Protein AF-A0A485LA84-F1 (afdb_monomer)

pLDDT: mean 78.92, std 16.17, range [38.84, 95.25]

Radius of gyration: 22.92 Å; Cα contacts (8 Å, |Δi|>4): 274; chains: 1; bounding box: 46×42×81 Å

Solvent-accessible surface area (backbone atoms only — not comparable to full-atom values): 9851 Å² total; per-residue (Å²): 136,83,79,80,74,73,71,80,75,78,63,54,69,48,77,47,60,65,32,64,26,85,73,43,89,70,47,39,25,36,39,36,42,34,24,73,38,94,71,47,53,36,27,38,40,37,41,30,36,68,82,80,65,51,36,28,34,35,76,45,74,55,55,69,85,26,40,78,77,76,82,76,71,71,58,55,58,58,52,52,51,45,50,52,49,22,50,52,21,47,54,72,73,46,90,53,79,32,49,64,41,43,38,82,47,80,90,82,22,39,30,42,36,38,39,40,60,44,94,93,75,51,72,46,51,34,50,47,68,23,42,63,50,71,74,61,99,76,65,73,56,75,65,56,62,52,49,52,52,50,50,55,49,52,54,51,51,53,53,51,53,56,52,50,53,54,52,53,57,63,71,76,106

Foldseek 3Di:
DDDPPPDQPAKDKDKFWQFAFPQPPSFGKIWIWIQRDSLSPQIKIKIAGPPPRWIWIFGPHDQCVFWDPNPDDDHPSVQVVLVVVQRVCRSVVHDDQKHWHKHDDPDRKIKIWIWHDDPNPDIIIGITIIDTDPPPPDPPPPVVVVVVVVVVVVVVVVVVVVVVVVVVVVVVD

Secondary structure (DSSP, 8-state):
-----PPP-TT-EEEEEEEEPTTTTT-EEEEEEEE-STTS-SEEEEEEETTT--EEEEEES-GGGGBSSSS----HHHHHHHHHHHHHHHHHT---SEEEEEEE-TTS-EEEEEEEEETTTEEEEEEEEEEE-PPPTT---HHHHHHHHHHHHHHHHHHHHHHHHHHHHHH--

Structure (mmCIF, N/CA/C/O backbone):
data_AF-A0A485LA84-F1
#
_entry.id   AF-A0A485LA84-F1
#
loop_
_atom_site.group_PDB
_atom_site.id
_atom_site.type_symbol
_atom_site.label_atom_id
_atom_site.label_alt_id
_atom_site.label_comp_id
_atom_site.label_asym_id
_atom_site.label_entity_id
_atom_site.label_seq_id
_atom_site.pdbx_PDB_ins_code
_atom_site.Cartn_x
_atom_site.Cartn_y
_atom_site.Cartn_z
_atom_site.occupancy
_atom_site.B_iso_or_equiv
_atom_site.auth_seq_id
_atom_site.auth_comp_id
_atom_site.auth_asym_id
_atom_site.auth_atom_id
_atom_site.pdbx_PDB_model_num
ATOM 1 N N . MET A 1 1 ? 24.630 -27.696 23.769 1.00 39.66 1 MET A N 1
ATOM 2 C CA . MET A 1 1 ? 24.660 -26.436 22.996 1.00 39.66 1 MET A CA 1
ATOM 3 C C . MET A 1 1 ? 23.413 -26.437 22.141 1.00 39.66 1 MET A C 1
ATOM 5 O O . MET A 1 1 ? 23.425 -26.962 21.034 1.00 39.66 1 MET A O 1
ATOM 9 N N . ASP A 1 2 ? 22.322 -25.955 22.724 1.00 38.84 2 ASP A N 1
ATOM 10 C CA . ASP A 1 2 ? 21.012 -25.930 22.088 1.00 38.84 2 ASP A CA 1
ATOM 11 C C . ASP A 1 2 ? 20.946 -24.714 21.166 1.00 38.84 2 ASP A C 1
ATOM 13 O O . ASP A 1 2 ? 20.956 -23.565 21.607 1.00 38.84 2 ASP A O 1
ATOM 17 N N . TRP A 1 3 ? 20.956 -24.968 19.861 1.00 44.31 3 TRP A N 1
ATOM 18 C CA . TRP A 1 3 ? 20.634 -23.966 18.859 1.00 44.31 3 TRP A CA 1
ATOM 19 C C . TRP A 1 3 ? 19.130 -23.726 18.971 1.00 44.31 3 TRP A C 1
ATOM 21 O O . TRP A 1 3 ? 18.314 -24.557 18.584 1.00 44.31 3 TRP A O 1
ATOM 31 N N . ILE A 1 4 ? 18.756 -22.601 19.575 1.00 46.88 4 ILE A N 1
ATOM 32 C CA . ILE A 1 4 ? 17.372 -22.142 19.594 1.00 46.88 4 ILE A CA 1
ATOM 33 C C . ILE A 1 4 ? 17.013 -21.792 18.149 1.00 46.88 4 ILE A C 1
ATOM 35 O O . ILE A 1 4 ? 17.282 -20.691 17.671 1.00 46.88 4 ILE A O 1
ATOM 39 N N . THR A 1 5 ? 16.415 -22.739 17.433 1.00 45.00 5 THR A N 1
ATOM 40 C CA . THR A 1 5 ? 15.645 -22.467 16.222 1.00 45.00 5 THR A CA 1
ATOM 41 C C . THR A 1 5 ? 14.481 -21.606 16.659 1.00 45.00 5 THR A C 1
ATOM 43 O O . THR A 1 5 ? 13.473 -22.099 17.162 1.00 45.00 5 THR A O 1
ATOM 46 N N . THR A 1 6 ? 14.615 -20.292 16.519 1.00 39.94 6 THR A N 1
ATOM 47 C CA . THR A 1 6 ? 13.432 -19.443 16.511 1.00 39.94 6 THR A CA 1
ATOM 48 C C . THR A 1 6 ? 12.574 -19.954 15.350 1.00 39.94 6 THR A C 1
ATOM 50 O O . THR A 1 6 ? 13.066 -19.959 14.217 1.00 39.94 6 THR A O 1
ATOM 53 N N . PRO A 1 7 ? 11.354 -20.470 15.586 1.00 44.53 7 PRO A N 1
ATOM 54 C CA . PRO A 1 7 ? 10.501 -20.881 14.483 1.00 44.53 7 PRO A CA 1
ATOM 55 C C . PRO A 1 7 ? 10.297 -19.666 13.566 1.00 44.53 7 PRO A C 1
ATOM 57 O O . PRO A 1 7 ? 10.214 -18.539 14.070 1.00 44.53 7 PRO A O 1
ATOM 60 N N . PRO A 1 8 ? 10.259 -19.851 12.235 1.00 43.12 8 PRO A N 1
ATOM 61 C CA . PRO A 1 8 ? 10.022 -18.743 11.322 1.00 43.12 8 PRO A CA 1
ATOM 62 C C . PRO A 1 8 ? 8.737 -18.037 11.752 1.00 43.12 8 PRO A C 1
ATOM 64 O O . PRO A 1 8 ? 7.726 -18.697 11.983 1.00 43.12 8 PRO A O 1
ATOM 67 N N . GLN A 1 9 ? 8.790 -16.715 11.932 1.00 43.75 9 GLN A N 1
ATOM 68 C CA . GLN A 1 9 ? 7.633 -15.950 12.388 1.00 43.75 9 GLN A CA 1
ATOM 69 C C . GLN A 1 9 ? 6.528 -16.018 11.330 1.00 43.75 9 GLN A C 1
ATOM 71 O O . GLN A 1 9 ? 6.497 -15.250 10.369 1.00 43.75 9 GLN A O 1
ATOM 76 N N . PHE A 1 10 ? 5.628 -16.982 11.494 1.00 48.84 10 PHE A N 1
ATOM 77 C CA . PHE A 1 10 ? 4.387 -17.068 10.750 1.00 48.84 10 PHE A CA 1
ATOM 78 C C . PHE A 1 10 ? 3.542 -15.835 11.105 1.00 48.84 10 PHE A C 1
ATOM 80 O O . PHE A 1 10 ? 3.331 -15.557 12.283 1.00 48.84 10 PHE A O 1
ATOM 87 N N . ASN A 1 11 ? 3.045 -15.115 10.091 1.00 60.19 11 ASN A N 1
ATOM 88 C CA . ASN A 1 11 ? 2.212 -13.906 10.210 1.00 60.19 11 ASN A CA 1
ATOM 89 C C . ASN A 1 11 ? 2.929 -12.612 10.644 1.00 60.19 11 ASN A C 1
ATOM 91 O O . ASN A 1 11 ? 2.481 -11.942 11.575 1.00 60.19 11 ASN A O 1
ATOM 95 N N . LYS A 1 12 ? 3.978 -12.180 9.929 1.00 78.38 12 LYS A N 1
ATOM 96 C CA . LYS A 1 12 ? 4.434 -10.783 10.044 1.00 78.38 12 LYS A CA 1
ATOM 97 C C . LYS A 1 12 ? 3.306 -9.853 9.566 1.00 78.38 12 LYS A C 1
ATOM 99 O O . LYS A 1 12 ? 3.000 -9.811 8.373 1.00 78.38 12 LYS A O 1
ATOM 104 N N . LEU A 1 13 ? 2.682 -9.150 10.508 1.00 86.75 13 LEU A N 1
ATOM 105 C CA . LEU A 1 13 ? 1.733 -8.068 10.264 1.00 86.75 13 LEU A CA 1
ATOM 106 C C . LEU A 1 13 ? 2.435 -6.747 10.570 1.00 86.75 13 LEU A C 1
ATOM 108 O O . LEU A 1 13 ? 2.923 -6.550 11.681 1.00 86.75 13 LEU A O 1
ATOM 112 N N . VAL A 1 14 ? 2.476 -5.857 9.586 1.00 91.00 14 VAL A N 1
ATOM 113 C CA . VAL A 1 14 ? 2.976 -4.490 9.743 1.00 91.00 14 VAL A CA 1
ATOM 114 C C . VAL A 1 14 ? 1.837 -3.542 9.421 1.00 91.00 14 VAL A C 1
ATOM 116 O O . VAL A 1 14 ? 1.204 -3.671 8.373 1.00 91.00 14 VAL A O 1
ATOM 119 N N . THR A 1 15 ? 1.567 -2.606 10.320 1.00 93.31 15 THR A N 1
ATOM 120 C CA . THR A 1 15 ? 0.530 -1.590 10.157 1.00 93.31 15 THR A CA 1
ATOM 121 C C . THR A 1 15 ? 1.157 -0.210 10.194 1.00 93.31 15 THR A C 1
ATOM 123 O O . THR A 1 15 ? 2.037 0.046 11.012 1.00 93.31 15 THR A O 1
ATOM 126 N N . PHE A 1 16 ? 0.687 0.661 9.312 1.00 94.75 16 PHE A N 1
ATOM 127 C CA . PHE A 1 16 ? 1.082 2.055 9.216 1.00 94.75 16 PHE A CA 1
ATOM 128 C C . PHE A 1 16 ? -0.158 2.925 9.350 1.00 94.75 16 PHE A C 1
ATOM 130 O O . PHE A 1 16 ? -1.191 2.619 8.744 1.00 94.75 16 PHE A O 1
ATOM 137 N N . HIS A 1 17 ? -0.048 4.005 10.111 1.00 94.94 17 HIS A N 1
ATOM 138 C CA . HIS A 1 17 ? -1.184 4.831 10.493 1.00 94.94 17 HIS A CA 1
ATOM 139 C C . HIS A 1 17 ? -1.079 6.255 9.965 1.00 94.94 17 HIS A C 1
ATOM 141 O O . HIS A 1 17 ? -0.001 6.844 9.893 1.00 94.94 17 HIS A O 1
ATOM 147 N N . GLY A 1 18 ? -2.231 6.831 9.613 1.00 92.44 18 GLY A N 1
ATOM 148 C CA . GLY A 1 18 ? -2.308 8.231 9.193 1.00 92.44 18 GLY A CA 1
ATOM 149 C C . GLY A 1 18 ? -1.482 8.550 7.942 1.00 92.44 18 GLY A C 1
ATOM 150 O O . GLY A 1 18 ? -0.988 9.670 7.792 1.00 92.44 18 GLY A O 1
ATOM 151 N N . ILE A 1 19 ? -1.321 7.576 7.043 1.00 94.62 19 ILE A N 1
ATOM 152 C CA . ILE A 1 19 ? -0.582 7.735 5.794 1.00 94.62 19 ILE A CA 1
ATOM 153 C C . ILE A 1 19 ? -1.310 8.725 4.889 1.00 94.62 19 ILE A C 1
ATOM 155 O O . ILE A 1 19 ? -2.498 8.577 4.607 1.00 94.62 19 ILE A O 1
ATOM 159 N N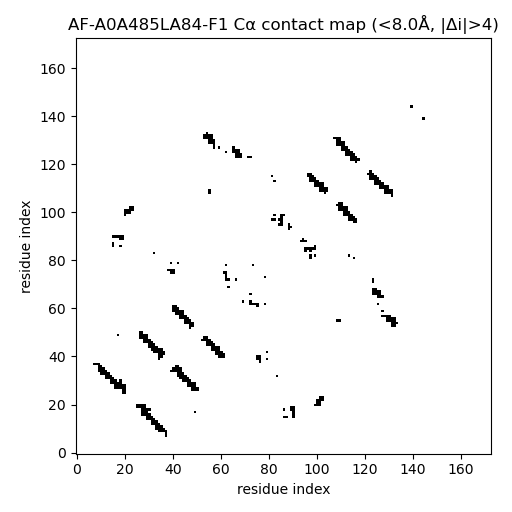 . LEU A 1 20 ? -0.567 9.717 4.395 1.00 93.88 20 LEU A N 1
ATOM 160 C CA . LEU A 1 20 ? -1.055 10.675 3.410 1.00 93.88 20 LEU A CA 1
ATOM 161 C C . LEU A 1 20 ? -0.537 10.316 2.015 1.00 93.88 20 LEU A C 1
ATOM 163 O O . LEU A 1 20 ? 0.673 10.271 1.741 1.00 93.88 20 LEU A O 1
ATOM 167 N N . PHE A 1 21 ? -1.485 10.096 1.115 1.00 92.69 21 PHE A N 1
ATOM 168 C CA . PHE A 1 21 ? -1.235 9.884 -0.303 1.00 92.69 21 PHE A CA 1
ATOM 169 C C . PHE A 1 21 ? -1.458 11.205 -1.055 1.00 92.69 21 PHE A C 1
ATOM 171 O O . PHE A 1 21 ? -2.551 11.769 -0.954 1.00 92.69 21 PHE A O 1
ATOM 178 N N . PRO A 1 22 ? -0.441 11.747 -1.758 1.00 90.00 22 PRO A N 1
ATOM 179 C CA . PRO A 1 22 ? -0.555 13.004 -2.498 1.00 90.00 22 PRO A CA 1
ATOM 180 C C . PRO A 1 22 ? -1.756 13.063 -3.441 1.00 90.00 22 PRO A C 1
ATOM 182 O O . PRO A 1 22 ? -2.381 14.11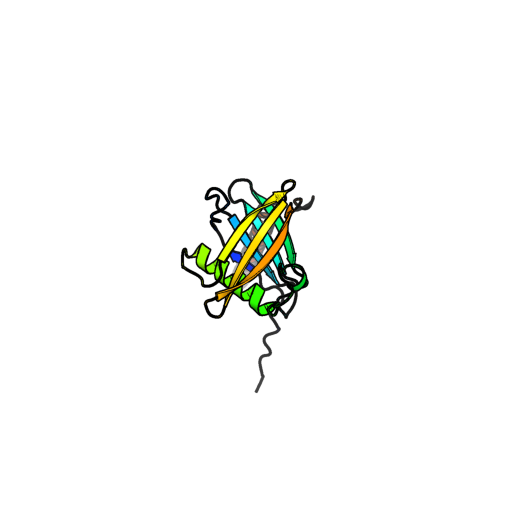3 -3.548 1.00 90.00 22 PRO A O 1
ATOM 185 N N . ALA A 1 23 ? -2.109 11.941 -4.069 1.00 90.25 23 ALA A N 1
ATOM 186 C CA . ALA A 1 23 ? -3.242 11.859 -4.981 1.00 90.25 23 ALA A CA 1
ATOM 187 C C . ALA A 1 23 ? -4.627 11.746 -4.299 1.00 90.25 23 ALA A C 1
ATOM 189 O O . ALA A 1 23 ? -5.617 11.613 -5.012 1.00 90.25 23 ALA A O 1
ATOM 190 N N . GLN A 1 24 ? -4.726 11.774 -2.960 1.00 87.62 24 GLN A N 1
ATOM 191 C CA . GLN A 1 24 ? -5.969 11.523 -2.200 1.00 87.62 24 GLN A CA 1
ATOM 192 C C . GLN A 1 24 ? -6.383 12.678 -1.273 1.00 87.62 24 GLN A C 1
ATOM 194 O O . GLN A 1 24 ? -6.682 12.451 -0.098 1.00 87.62 24 GLN A O 1
ATOM 199 N N . ASP A 1 25 ? -6.359 13.921 -1.766 1.00 82.75 25 ASP A N 1
ATOM 200 C CA . ASP A 1 25 ? -6.856 15.133 -1.079 1.00 82.75 25 ASP A CA 1
ATOM 201 C C . ASP A 1 25 ? -6.453 15.258 0.405 1.00 82.75 25 ASP A C 1
ATOM 203 O O . ASP A 1 25 ? -7.185 15.793 1.234 1.00 82.75 25 ASP A O 1
ATOM 207 N N . ARG A 1 26 ? -5.260 14.757 0.761 1.00 81.81 26 ARG A N 1
ATOM 208 C CA . ARG A 1 26 ? -4.727 14.727 2.139 1.00 81.81 26 ARG A CA 1
ATOM 209 C C . ARG A 1 26 ? -5.615 13.991 3.156 1.00 81.81 26 ARG A C 1
ATOM 211 O O . ARG A 1 26 ? -5.520 14.255 4.354 1.00 81.81 26 ARG A O 1
ATOM 218 N N . THR A 1 27 ? -6.434 13.046 2.708 1.00 89.31 27 THR A N 1
ATOM 219 C CA . THR A 1 27 ? -7.169 12.148 3.606 1.00 89.31 27 THR A CA 1
ATOM 220 C C . THR A 1 27 ? -6.191 11.157 4.254 1.00 89.31 27 THR A C 1
ATOM 222 O O . THR A 1 27 ? -5.342 10.616 3.540 1.00 89.31 27 THR A O 1
ATOM 225 N N . PRO A 1 28 ? -6.259 10.918 5.579 1.00 93.25 28 PRO A N 1
ATOM 226 C CA . PRO A 1 28 ? -5.432 9.914 6.241 1.00 93.25 28 PRO A CA 1
ATOM 227 C C . PRO A 1 28 ? -5.922 8.496 5.940 1.00 93.25 28 PRO A C 1
ATOM 229 O O . PRO A 1 28 ? -7.124 8.232 5.927 1.00 93.25 28 PRO A O 1
ATOM 232 N N . TYR A 1 29 ? -4.977 7.580 5.747 1.00 94.38 29 TYR A N 1
ATOM 233 C CA . TYR A 1 29 ? -5.240 6.162 5.523 1.00 94.38 29 TYR A CA 1
ATOM 234 C C . TYR A 1 29 ? -4.444 5.290 6.490 1.00 94.38 29 TYR A C 1
ATOM 236 O O . TYR A 1 29 ? -3.284 5.578 6.788 1.00 94.38 29 TYR A O 1
ATOM 244 N N . ASP A 1 30 ? -5.053 4.192 6.919 1.00 95.00 30 ASP A N 1
ATOM 245 C CA . ASP A 1 30 ? -4.361 3.106 7.603 1.00 95.00 30 ASP A CA 1
ATOM 246 C C . ASP A 1 30 ? -4.006 2.024 6.578 1.00 95.00 30 ASP A C 1
ATOM 248 O O . ASP A 1 30 ? -4.838 1.628 5.757 1.00 95.00 30 ASP A O 1
ATOM 252 N N . VAL A 1 31 ? -2.762 1.549 6.602 1.00 95.25 31 VAL A N 1
ATOM 253 C CA . VAL A 1 31 ? -2.259 0.538 5.664 1.00 95.25 31 VAL A CA 1
ATOM 254 C C . VAL A 1 31 ? -1.721 -0.650 6.442 1.00 95.25 31 VAL A C 1
ATOM 256 O O . VAL A 1 31 ? -0.857 -0.490 7.297 1.00 95.25 31 VAL A O 1
ATOM 259 N N . ALA A 1 32 ? -2.190 -1.852 6.124 1.00 93.94 32 ALA A N 1
ATOM 260 C CA . ALA A 1 32 ? -1.700 -3.090 6.712 1.00 93.94 32 ALA A CA 1
ATOM 261 C C . ALA A 1 32 ? -1.091 -3.999 5.642 1.00 93.94 32 ALA A C 1
ATOM 263 O O . ALA A 1 32 ? -1.705 -4.264 4.606 1.00 93.94 32 ALA A O 1
ATOM 264 N N . LEU A 1 33 ? 0.108 -4.504 5.922 1.00 91.94 33 LEU A N 1
ATOM 265 C CA . LEU A 1 33 ? 0.799 -5.520 5.141 1.00 91.94 33 LEU A CA 1
ATOM 266 C C . LEU A 1 33 ? 0.891 -6.794 5.976 1.00 91.94 33 LEU A C 1
ATOM 268 O O . LEU A 1 33 ? 1.505 -6.807 7.044 1.00 91.94 33 LEU A O 1
ATOM 272 N N . ARG A 1 34 ? 0.279 -7.874 5.492 1.00 89.69 34 ARG A N 1
ATOM 273 C CA . ARG A 1 34 ? 0.291 -9.178 6.156 1.00 89.69 34 ARG A CA 1
ATOM 274 C C . ARG A 1 34 ? 0.970 -10.208 5.267 1.00 89.69 34 ARG A C 1
ATOM 276 O O . ARG A 1 34 ? 0.436 -10.572 4.219 1.00 89.69 34 ARG A O 1
ATOM 283 N N . ALA A 1 35 ? 2.115 -10.714 5.708 1.00 83.56 35 ALA A N 1
ATOM 284 C CA . ALA A 1 35 ? 2.738 -11.875 5.087 1.00 83.56 35 ALA A CA 1
ATOM 285 C C . ALA A 1 35 ? 1.907 -13.129 5.394 1.00 83.56 35 ALA A C 1
ATOM 287 O O . ALA A 1 35 ? 1.624 -13.425 6.557 1.00 83.56 35 ALA A O 1
ATOM 288 N N . THR A 1 36 ? 1.530 -13.874 4.358 1.00 70.75 36 THR A N 1
ATOM 289 C CA . THR A 1 36 ? 0.805 -15.148 4.476 1.00 70.75 36 THR A CA 1
ATOM 290 C C . THR A 1 36 ? 1.705 -16.360 4.214 1.00 70.75 36 THR A C 1
ATOM 292 O O . THR A 1 36 ? 1.252 -17.495 4.338 1.00 70.75 36 THR A O 1
ATOM 295 N N . SER A 1 37 ? 2.997 -16.143 3.927 1.00 69.94 37 SER A N 1
ATOM 296 C CA . SER A 1 37 ? 4.023 -17.191 3.875 1.00 69.94 37 SER A CA 1
ATOM 297 C C . SER A 1 37 ? 5.361 -16.746 4.477 1.00 69.94 37 SER A C 1
ATOM 299 O O . SER A 1 37 ? 5.617 -15.558 4.684 1.00 69.94 37 SER A O 1
ATOM 301 N N . THR A 1 38 ? 6.247 -17.721 4.686 1.00 62.16 38 THR A N 1
ATOM 302 C CA . THR A 1 38 ? 7.638 -17.567 5.140 1.00 62.16 38 THR A CA 1
ATOM 303 C C . THR A 1 38 ? 8.511 -16.692 4.246 1.00 62.16 38 THR A C 1
ATOM 305 O O . THR A 1 38 ? 9.467 -16.099 4.735 1.00 62.16 38 THR A O 1
ATOM 308 N N . HIS A 1 39 ? 8.200 -16.584 2.955 1.00 60.69 39 HIS A N 1
ATOM 309 C CA . HIS A 1 39 ? 8.987 -15.792 2.003 1.00 60.69 39 HIS A CA 1
ATOM 310 C C . HIS A 1 39 ? 8.398 -14.395 1.768 1.00 60.69 39 HIS A C 1
ATOM 312 O O . HIS A 1 39 ? 8.781 -13.707 0.824 1.00 60.69 39 HIS A O 1
ATOM 318 N N . GLY A 1 40 ? 7.436 -13.984 2.600 1.00 60.28 40 GLY A N 1
ATOM 319 C CA . GLY A 1 40 ? 6.746 -12.703 2.487 1.00 60.28 40 GLY A CA 1
ATOM 320 C C . GLY A 1 40 ? 5.615 -12.698 1.462 1.00 60.28 40 GLY A C 1
ATOM 321 O O . GLY A 1 40 ? 4.771 -11.815 1.541 1.00 60.28 40 GLY A O 1
ATOM 322 N N . ILE A 1 41 ? 5.547 -13.684 0.559 1.00 67.00 41 ILE A N 1
ATOM 323 C CA . ILE A 1 41 ? 4.507 -13.819 -0.470 1.00 67.00 41 ILE A CA 1
ATOM 324 C C . ILE A 1 41 ? 3.779 -15.171 -0.349 1.00 67.00 41 ILE A C 1
ATOM 326 O O . ILE A 1 41 ? 4.453 -16.200 -0.388 1.00 67.00 41 ILE A O 1
ATOM 330 N N . PRO A 1 42 ? 2.437 -15.214 -0.254 1.00 69.25 42 PRO A N 1
ATOM 331 C CA . PRO A 1 42 ? 1.551 -14.102 -0.570 1.00 69.25 42 PRO A CA 1
ATOM 332 C C . PRO A 1 42 ? 1.579 -12.978 0.474 1.00 69.25 42 PRO A C 1
ATOM 334 O O . PRO A 1 42 ? 1.805 -13.217 1.658 1.00 69.25 42 PRO A O 1
ATOM 337 N N . THR A 1 43 ? 1.414 -11.736 0.024 1.00 84.19 43 THR A N 1
ATOM 338 C CA . THR A 1 43 ? 1.257 -10.573 0.910 1.00 84.19 43 THR A CA 1
ATOM 339 C C . THR A 1 43 ? -0.147 -10.029 0.725 1.00 84.19 43 THR A C 1
ATOM 341 O O . THR A 1 43 ? -0.524 -9.664 -0.387 1.00 84.19 43 THR A O 1
ATOM 344 N N . GLN A 1 44 ? -0.928 -9.957 1.796 1.00 90.75 44 GLN A N 1
ATOM 345 C CA . GLN A 1 44 ? -2.189 -9.228 1.775 1.00 90.75 44 GLN A CA 1
ATOM 346 C C . GLN A 1 44 ? -1.912 -7.760 2.098 1.00 90.75 44 GLN A C 1
ATOM 348 O O . GLN A 1 44 ? -1.333 -7.443 3.138 1.00 90.75 44 GLN A O 1
ATOM 353 N N . ILE A 1 45 ? -2.330 -6.879 1.198 1.00 92.88 45 ILE A N 1
ATOM 354 C CA . ILE A 1 45 ? -2.317 -5.429 1.367 1.00 92.88 45 ILE A CA 1
ATOM 355 C C . ILE A 1 45 ? -3.742 -5.018 1.706 1.00 92.88 45 ILE A C 1
ATOM 357 O O . ILE A 1 45 ? -4.663 -5.333 0.956 1.00 92.88 45 ILE A O 1
ATOM 361 N N . THR A 1 46 ? -3.924 -4.314 2.816 1.00 94.31 46 THR A N 1
ATOM 362 C CA . THR A 1 46 ? -5.199 -3.700 3.197 1.00 94.31 46 THR A CA 1
ATOM 363 C C . THR A 1 46 ? -4.996 -2.204 3.348 1.00 94.31 46 THR A C 1
ATOM 365 O O . THR A 1 46 ? -4.024 -1.778 3.965 1.00 94.31 46 THR A O 1
ATOM 368 N N . ILE A 1 47 ? -5.908 -1.415 2.794 1.00 94.75 47 ILE A N 1
ATOM 369 C CA . ILE A 1 47 ? -5.939 0.037 2.948 1.00 94.75 47 ILE A CA 1
ATOM 370 C C . ILE A 1 47 ? -7.315 0.424 3.459 1.00 94.75 47 ILE A C 1
ATOM 372 O O . ILE A 1 47 ? -8.324 0.005 2.896 1.00 94.75 47 ILE A O 1
ATOM 376 N N . GLU A 1 48 ? -7.355 1.237 4.501 1.00 94.25 48 GLU A N 1
ATOM 377 C CA . GLU A 1 48 ? -8.580 1.765 5.080 1.00 94.25 48 GLU A CA 1
ATOM 378 C C . GLU A 1 48 ? -8.536 3.289 5.091 1.00 94.25 48 GLU A C 1
ATOM 380 O O . GLU A 1 48 ? -7.547 3.896 5.499 1.00 94.25 48 GLU A O 1
ATOM 385 N N . ASN A 1 49 ? -9.611 3.915 4.624 1.00 91.62 49 ASN A N 1
ATOM 386 C CA . ASN A 1 49 ? -9.789 5.354 4.734 1.00 91.62 49 ASN A CA 1
ATOM 387 C C . ASN A 1 49 ? -10.086 5.716 6.196 1.00 91.62 49 ASN A C 1
ATOM 389 O O . ASN A 1 49 ? -11.075 5.247 6.762 1.00 91.62 49 ASN A O 1
ATOM 393 N N . GLY A 1 50 ? -9.262 6.577 6.796 1.00 88.12 50 GLY A N 1
ATOM 394 C CA . GLY A 1 50 ? -9.388 6.959 8.205 1.00 88.12 50 GLY A CA 1
ATOM 395 C C . GLY A 1 50 ? -10.663 7.745 8.529 1.00 88.12 50 GLY A C 1
ATOM 396 O O . GLY A 1 50 ? -11.083 7.772 9.683 1.00 88.12 50 GLY A O 1
ATOM 397 N N . THR A 1 51 ? -11.304 8.348 7.523 1.00 87.12 51 THR A N 1
ATOM 398 C CA . THR A 1 51 ? -12.541 9.126 7.677 1.00 87.12 51 THR A CA 1
ATOM 399 C C . THR A 1 51 ? -13.778 8.278 7.394 1.00 87.12 51 THR A C 1
ATOM 401 O O . THR A 1 51 ? -14.686 8.208 8.217 1.00 87.12 51 THR A O 1
ATOM 404 N N . THR A 1 52 ? -13.838 7.628 6.228 1.00 88.25 52 THR A N 1
ATOM 405 C CA . THR A 1 52 ? -15.038 6.895 5.785 1.00 88.25 52 THR A CA 1
ATOM 406 C C . THR A 1 52 ? -15.073 5.449 6.260 1.00 88.25 52 THR A C 1
ATOM 408 O O . THR A 1 52 ? -16.093 4.787 6.083 1.00 88.25 52 THR A O 1
ATOM 411 N N . ARG A 1 53 ? -13.966 4.935 6.818 1.00 88.69 53 ARG A N 1
ATOM 412 C CA . ARG A 1 53 ? -13.768 3.516 7.165 1.00 88.69 53 ARG A CA 1
ATOM 413 C C . ARG A 1 53 ? -13.909 2.557 5.981 1.00 88.69 53 ARG A C 1
ATOM 415 O O . ARG A 1 53 ? -13.944 1.342 6.165 1.00 88.69 53 ARG A O 1
ATOM 422 N N . GLN A 1 54 ? -13.968 3.077 4.753 1.00 89.00 54 GLN A N 1
ATOM 423 C CA . GLN A 1 54 ? -13.993 2.246 3.562 1.00 89.00 54 GLN A CA 1
ATOM 424 C C . GLN A 1 54 ? -12.658 1.518 3.431 1.00 89.00 54 GLN A C 1
ATOM 426 O O . GLN A 1 54 ? -11.594 2.121 3.579 1.00 89.00 54 GLN A O 1
ATOM 431 N N . ARG A 1 55 ? -12.729 0.216 3.156 1.00 92.44 55 ARG A N 1
ATOM 432 C CA . ARG A 1 55 ? -11.567 -0.662 3.100 1.00 92.44 55 ARG A CA 1
ATOM 433 C C . ARG A 1 55 ? -11.412 -1.263 1.712 1.00 92.44 55 ARG A C 1
ATOM 435 O O . ARG A 1 55 ? -12.389 -1.676 1.085 1.00 92.44 55 ARG A O 1
ATOM 442 N N . TRP A 1 56 ? -10.171 -1.360 1.261 1.00 94.25 56 TRP A N 1
ATOM 443 C CA . TRP A 1 56 ? -9.795 -2.071 0.050 1.00 94.25 56 TRP A CA 1
ATOM 444 C C . TRP A 1 56 ? -8.663 -3.045 0.336 1.00 94.25 56 TRP A C 1
ATOM 446 O O . TRP A 1 56 ? -7.811 -2.793 1.188 1.00 94.25 56 TRP A O 1
ATOM 456 N N . GLU A 1 57 ? -8.644 -4.148 -0.399 1.00 93.69 57 GLU A N 1
ATOM 457 C CA . GLU A 1 57 ? -7.642 -5.188 -0.232 1.00 93.69 57 GLU A CA 1
ATOM 458 C C . GLU A 1 57 ? -7.131 -5.738 -1.563 1.00 93.69 57 GLU A C 1
ATOM 460 O O . GLU A 1 57 ? -7.798 -5.671 -2.599 1.00 93.69 57 GLU A O 1
ATOM 465 N N . CYS A 1 58 ? -5.916 -6.275 -1.522 1.00 91.38 58 CYS A N 1
ATOM 466 C CA . CYS A 1 58 ? -5.286 -7.003 -2.613 1.00 91.38 58 CYS A CA 1
ATOM 467 C C . CYS A 1 58 ? -4.420 -8.118 -2.021 1.00 91.38 58 CYS A C 1
ATOM 469 O O . CYS A 1 58 ? -3.737 -7.911 -1.018 1.00 91.38 58 CYS A O 1
ATOM 471 N N . VAL A 1 59 ? -4.423 -9.292 -2.651 1.00 90.12 59 VAL A N 1
ATOM 472 C CA . VAL A 1 59 ? -3.501 -10.381 -2.315 1.00 90.12 59 VAL A CA 1
ATOM 473 C C . VAL A 1 59 ? -2.456 -10.476 -3.416 1.00 90.12 59 VAL A C 1
ATOM 475 O O . VAL A 1 59 ? -2.766 -10.833 -4.551 1.00 90.12 59 VAL A O 1
ATOM 478 N N . VAL A 1 60 ? -1.210 -10.167 -3.073 1.00 86.75 60 VAL A N 1
ATOM 479 C CA . VAL A 1 60 ? -0.066 -10.239 -3.982 1.00 86.75 60 VAL A CA 1
ATOM 480 C C . VAL A 1 60 ? 0.504 -11.648 -3.923 1.00 86.75 60 VAL A C 1
ATOM 482 O O . VAL A 1 60 ? 1.104 -12.024 -2.918 1.00 86.75 60 VAL A O 1
ATOM 485 N N . GLN A 1 61 ? 0.303 -12.433 -4.982 1.00 84.00 61 GLN A N 1
ATOM 486 C CA . GLN A 1 61 ? 0.849 -13.794 -5.109 1.00 84.00 61 GLN A CA 1
ATOM 487 C C . GLN A 1 61 ? 2.177 -13.837 -5.873 1.00 84.00 61 GLN A C 1
ATOM 489 O O . GLN A 1 61 ? 3.014 -14.686 -5.594 1.00 84.00 61 GLN A O 1
ATOM 494 N N . ASP A 1 62 ? 2.377 -12.925 -6.823 1.00 83.12 62 ASP A N 1
ATOM 495 C CA . ASP A 1 62 ? 3.634 -12.748 -7.552 1.00 83.12 62 ASP A CA 1
ATOM 496 C C . ASP A 1 62 ? 3.695 -11.306 -8.068 1.00 83.12 62 ASP A C 1
ATOM 498 O O . ASP A 1 62 ? 2.780 -10.834 -8.747 1.00 83.12 62 ASP A O 1
ATOM 502 N N . THR A 1 63 ? 4.773 -10.587 -7.753 1.00 83.50 63 THR A N 1
ATOM 503 C CA . THR A 1 63 ? 4.960 -9.183 -8.146 1.00 83.50 63 THR A CA 1
ATOM 504 C C . THR A 1 63 ? 5.147 -9.005 -9.651 1.00 83.50 63 THR A C 1
ATOM 506 O O . THR A 1 63 ? 4.920 -7.904 -10.157 1.00 83.50 63 THR A O 1
ATOM 509 N N . LYS A 1 64 ? 5.470 -10.072 -10.396 1.00 84.31 64 LYS A N 1
ATOM 510 C CA . LYS A 1 64 ? 5.517 -10.063 -11.868 1.00 84.31 64 LYS A CA 1
ATOM 511 C C . LYS A 1 64 ? 4.187 -9.670 -12.493 1.00 84.31 64 LYS A C 1
ATOM 513 O O . LYS A 1 64 ? 4.188 -8.916 -13.460 1.00 84.31 64 LYS A O 1
ATOM 518 N N . HIS A 1 65 ? 3.066 -10.101 -11.915 1.00 83.06 65 HIS A N 1
ATOM 519 C CA . HIS A 1 65 ? 1.729 -9.753 -12.409 1.00 83.06 65 HIS A CA 1
ATOM 520 C C . HIS A 1 65 ? 1.345 -8.291 -12.157 1.00 83.06 65 HIS A C 1
ATOM 522 O O . HIS A 1 65 ? 0.354 -7.809 -12.700 1.00 83.06 65 HIS A O 1
ATOM 528 N N . HIS A 1 66 ? 2.131 -7.585 -11.346 1.00 81.06 66 HIS A N 1
ATOM 529 C CA . HIS A 1 66 ? 1.885 -6.200 -10.968 1.00 81.06 66 HIS A CA 1
ATOM 530 C C . HIS A 1 66 ? 2.849 -5.217 -11.647 1.00 81.06 66 HIS A C 1
ATOM 532 O O . HIS A 1 66 ? 2.658 -4.011 -11.517 1.00 81.06 66 HIS A O 1
ATOM 538 N N . SER A 1 67 ? 3.873 -5.696 -12.363 1.00 85.19 67 SER A N 1
ATOM 539 C CA . SER A 1 67 ? 4.844 -4.845 -13.063 1.00 85.19 67 SER A CA 1
ATOM 540 C C . SER A 1 67 ? 4.289 -4.340 -14.397 1.00 85.19 67 SER A C 1
ATOM 542 O O . SER A 1 67 ? 3.742 -5.116 -15.177 1.00 85.19 67 SER A O 1
ATOM 544 N N . HIS A 1 68 ? 4.462 -3.047 -14.687 1.00 76.31 68 HIS A N 1
ATOM 545 C CA . HIS A 1 68 ? 3.960 -2.443 -15.927 1.00 76.31 68 HIS A CA 1
ATOM 546 C C . HIS A 1 68 ? 4.790 -2.804 -17.173 1.00 76.31 68 HIS A C 1
ATOM 548 O O . HIS A 1 68 ? 4.237 -2.920 -18.262 1.00 76.31 68 HIS A O 1
ATOM 554 N N . ASN A 1 69 ? 6.108 -3.004 -17.024 1.00 66.00 69 ASN A N 1
ATOM 555 C CA . ASN A 1 69 ? 7.029 -3.036 -18.171 1.00 66.00 69 ASN A CA 1
ATOM 556 C C . ASN A 1 69 ? 7.632 -4.411 -18.486 1.00 66.00 69 ASN A C 1
ATOM 558 O O . ASN A 1 69 ? 8.284 -4.534 -19.517 1.00 66.00 69 ASN A O 1
ATOM 562 N N . GLY A 1 70 ? 7.450 -5.429 -17.635 1.00 59.78 70 GLY A N 1
ATOM 563 C CA . GLY A 1 70 ? 7.830 -6.834 -17.881 1.00 59.78 70 GLY A CA 1
ATOM 564 C C . GLY A 1 70 ? 9.326 -7.148 -18.082 1.00 59.78 70 GLY A C 1
ATOM 565 O O . GLY A 1 70 ? 9.750 -8.262 -17.794 1.00 59.78 70 GLY A O 1
ATOM 566 N N . ALA A 1 71 ? 10.141 -6.189 -18.527 1.00 61.72 71 ALA A N 1
ATOM 567 C CA . ALA A 1 71 ? 11.532 -6.386 -18.906 1.00 61.72 71 ALA A CA 1
ATOM 568 C C . ALA A 1 71 ? 12.426 -6.630 -17.687 1.00 61.72 71 ALA A C 1
ATOM 570 O O . ALA A 1 71 ? 13.301 -7.492 -17.737 1.00 61.72 71 ALA A O 1
ATOM 571 N N . HIS A 1 72 ? 12.185 -5.922 -16.577 1.00 71.62 72 HIS A N 1
ATOM 572 C CA . HIS A 1 72 ? 12.937 -6.053 -15.328 1.00 71.62 72 HIS A CA 1
ATOM 573 C C . HIS A 1 72 ? 11.968 -6.115 -14.145 1.00 71.62 72 HIS A C 1
ATOM 575 O O . HIS A 1 72 ? 11.413 -5.103 -13.718 1.00 71.62 72 HIS A O 1
ATOM 581 N N . VAL A 1 73 ? 11.739 -7.325 -13.630 1.00 82.94 73 VAL A N 1
ATOM 582 C CA . VAL A 1 73 ? 10.962 -7.539 -12.406 1.00 82.94 73 VAL A CA 1
ATOM 583 C C . VAL A 1 73 ? 11.919 -7.861 -11.269 1.00 82.94 73 VAL A C 1
ATOM 585 O O . VAL A 1 73 ? 12.719 -8.791 -11.360 1.00 82.94 73 VAL A O 1
ATOM 588 N N . PHE A 1 74 ? 11.829 -7.087 -10.194 1.00 84.00 74 PHE A N 1
ATOM 589 C CA . PHE A 1 74 ? 12.587 -7.324 -8.976 1.00 84.00 74 PHE A CA 1
ATOM 590 C C . PHE A 1 74 ? 12.022 -8.531 -8.222 1.00 84.00 74 PHE A C 1
ATOM 592 O O . PHE A 1 74 ? 10.817 -8.792 -8.291 1.00 84.00 74 PHE A O 1
ATOM 599 N N . PRO A 1 75 ? 12.860 -9.242 -7.448 1.00 83.81 75 PRO A N 1
ATOM 600 C CA . PRO A 1 75 ? 12.380 -10.290 -6.563 1.00 83.81 75 PRO A CA 1
ATOM 601 C C . PRO A 1 75 ? 11.273 -9.773 -5.643 1.00 83.81 75 PRO A C 1
ATOM 603 O O . PRO A 1 75 ? 11.366 -8.674 -5.098 1.00 83.81 75 PRO A O 1
ATOM 606 N N . CYS A 1 76 ? 10.256 -10.598 -5.424 1.00 82.69 76 CYS A N 1
ATOM 607 C CA . CYS A 1 76 ? 9.115 -10.317 -4.559 1.00 82.69 76 CYS A CA 1
ATOM 608 C C . CYS A 1 76 ? 9.495 -9.691 -3.207 1.00 82.69 76 CYS A C 1
ATOM 610 O O . CYS A 1 76 ? 8.932 -8.674 -2.811 1.00 82.69 76 CYS A O 1
ATOM 612 N N . VAL A 1 77 ? 10.508 -10.254 -2.542 1.00 82.69 77 VAL A N 1
ATOM 613 C CA . VAL A 1 77 ? 11.033 -9.758 -1.260 1.00 82.69 77 VAL A CA 1
ATOM 614 C C . VAL A 1 77 ? 11.520 -8.309 -1.358 1.00 82.69 77 VAL A C 1
ATOM 616 O O . VAL A 1 77 ? 11.266 -7.522 -0.453 1.00 82.69 77 VAL A O 1
ATOM 619 N N . VAL A 1 78 ? 12.174 -7.931 -2.462 1.00 85.50 78 VAL A N 1
ATOM 620 C CA . VAL A 1 78 ? 12.672 -6.563 -2.687 1.00 85.50 78 VAL A CA 1
ATOM 621 C C . VAL A 1 78 ? 11.509 -5.592 -2.863 1.00 85.50 78 VAL A C 1
ATOM 623 O O . VAL A 1 78 ? 11.518 -4.513 -2.281 1.00 85.50 78 VAL A O 1
ATOM 626 N N . VAL A 1 79 ? 10.488 -5.984 -3.627 1.00 88.06 79 VAL A N 1
ATOM 627 C CA . VAL A 1 79 ? 9.299 -5.154 -3.864 1.00 88.06 79 VAL A CA 1
ATOM 628 C C . VAL A 1 79 ? 8.518 -4.938 -2.565 1.00 88.06 79 VAL A C 1
ATOM 630 O O . VAL A 1 79 ? 8.152 -3.806 -2.261 1.00 88.06 79 VAL A O 1
ATOM 633 N N . VAL A 1 80 ? 8.306 -5.995 -1.771 1.00 87.31 80 VAL A N 1
ATOM 634 C CA . VAL A 1 80 ? 7.602 -5.907 -0.480 1.00 87.31 80 VAL A CA 1
ATOM 635 C C . VAL A 1 80 ? 8.400 -5.080 0.529 1.00 87.31 80 VAL A C 1
ATOM 637 O O . VAL A 1 80 ? 7.832 -4.203 1.172 1.00 87.31 80 VAL A O 1
ATOM 640 N N . ALA A 1 81 ? 9.716 -5.287 0.632 1.00 87.19 81 ALA A N 1
ATOM 641 C CA . ALA A 1 81 ? 10.568 -4.496 1.520 1.00 87.19 81 ALA A CA 1
ATOM 642 C C . ALA A 1 81 ? 10.592 -3.011 1.130 1.00 87.19 81 ALA A C 1
ATOM 644 O O . ALA A 1 81 ? 10.545 -2.138 1.993 1.00 87.19 81 ALA A O 1
ATOM 645 N N . ALA A 1 82 ? 10.624 -2.709 -0.168 1.00 90.12 82 ALA A N 1
ATOM 646 C CA . ALA A 1 82 ? 10.567 -1.334 -0.642 1.00 90.12 82 ALA A CA 1
ATOM 647 C C . ALA A 1 82 ? 9.190 -0.691 -0.416 1.00 90.12 82 ALA A C 1
ATOM 649 O O . ALA A 1 82 ? 9.122 0.499 -0.109 1.00 90.12 82 ALA A O 1
ATOM 650 N N . LEU A 1 83 ? 8.105 -1.469 -0.509 1.00 91.94 83 LEU A N 1
ATOM 651 C CA . LEU A 1 83 ? 6.767 -1.016 -0.138 1.00 91.94 83 LEU A CA 1
ATOM 652 C C . LEU A 1 83 ? 6.686 -0.684 1.359 1.00 91.94 83 LEU A C 1
ATOM 654 O O . LEU A 1 83 ? 6.241 0.408 1.709 1.00 91.94 83 LEU A O 1
ATOM 658 N N . GLU A 1 84 ? 7.154 -1.588 2.226 1.00 91.88 84 GLU A N 1
ATOM 659 C CA . GLU A 1 84 ? 7.250 -1.359 3.676 1.00 91.88 84 GLU A CA 1
ATOM 660 C C . GLU A 1 84 ? 8.062 -0.091 3.979 1.00 91.88 84 GLU A C 1
ATOM 662 O O . GLU A 1 84 ? 7.609 0.765 4.735 1.00 91.88 84 GLU A O 1
ATOM 667 N N . ALA A 1 85 ? 9.232 0.067 3.353 1.00 91.31 85 ALA A N 1
ATOM 668 C CA . ALA A 1 85 ? 10.100 1.223 3.560 1.00 91.31 85 ALA A CA 1
ATOM 669 C C . ALA A 1 85 ? 9.455 2.540 3.094 1.00 91.31 85 ALA A C 1
ATOM 671 O O . ALA A 1 85 ? 9.549 3.549 3.793 1.00 91.31 85 ALA A O 1
ATOM 672 N N . ALA A 1 86 ? 8.776 2.543 1.943 1.00 92.81 86 ALA A N 1
ATOM 673 C CA . ALA A 1 86 ? 8.089 3.727 1.430 1.00 92.81 86 ALA A CA 1
ATOM 674 C C . ALA A 1 86 ? 6.914 4.147 2.331 1.00 92.81 86 ALA A C 1
ATOM 676 O O . ALA A 1 86 ? 6.708 5.340 2.563 1.00 92.81 86 ALA A O 1
ATOM 677 N N . LEU A 1 87 ? 6.161 3.180 2.866 1.00 94.06 87 LEU A N 1
ATOM 678 C CA . LEU A 1 87 ? 5.073 3.438 3.812 1.00 94.06 87 LEU A CA 1
ATOM 679 C C . LEU A 1 87 ? 5.602 3.925 5.168 1.00 94.06 87 LEU A C 1
ATOM 681 O O . LEU A 1 87 ? 5.097 4.920 5.686 1.00 94.06 87 LEU A O 1
ATOM 685 N N . ALA A 1 88 ? 6.662 3.305 5.692 1.00 92.75 88 ALA A N 1
ATOM 686 C CA . ALA A 1 88 ? 7.317 3.732 6.929 1.00 92.75 88 ALA A CA 1
ATOM 687 C C . ALA A 1 88 ? 7.851 5.170 6.830 1.00 92.75 88 ALA A C 1
ATOM 689 O O . ALA A 1 88 ? 7.678 5.969 7.750 1.00 92.75 88 ALA A O 1
ATOM 690 N N . ALA A 1 89 ? 8.472 5.523 5.701 1.00 92.38 89 ALA A N 1
ATOM 691 C CA . ALA A 1 89 ? 8.947 6.880 5.465 1.00 92.38 89 ALA A CA 1
ATOM 692 C C . ALA A 1 89 ? 7.784 7.878 5.408 1.00 92.38 89 ALA A C 1
ATOM 694 O O . ALA A 1 89 ? 7.864 8.943 6.012 1.00 92.38 89 ALA A O 1
ATOM 695 N N . LYS A 1 90 ? 6.664 7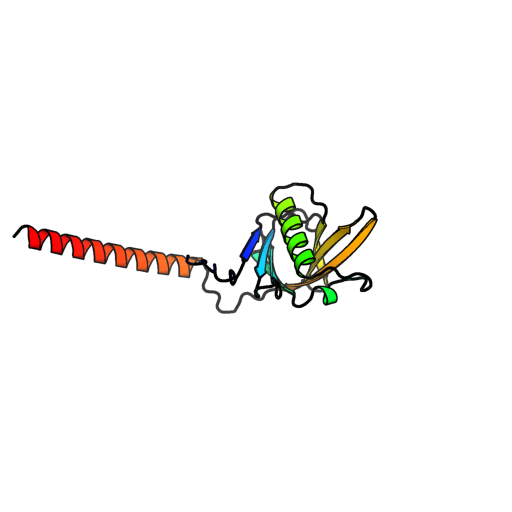.528 4.762 1.00 92.56 90 LYS A N 1
ATOM 696 C CA . LYS A 1 90 ? 5.464 8.378 4.761 1.00 92.56 90 LYS A CA 1
ATOM 697 C C . LYS A 1 90 ? 4.891 8.601 6.156 1.00 92.56 90 LYS A C 1
ATOM 699 O O . LYS A 1 90 ? 4.546 9.737 6.473 1.00 92.56 90 LYS A O 1
ATOM 704 N N . GLU A 1 91 ? 4.802 7.553 6.969 1.00 92.31 91 GLU A N 1
ATOM 705 C CA . GLU A 1 91 ? 4.330 7.643 8.356 1.00 92.31 91 GLU A CA 1
ATOM 706 C C . GLU A 1 91 ? 5.194 8.614 9.170 1.00 92.31 91 GLU A C 1
ATOM 708 O O . GLU A 1 91 ? 4.684 9.500 9.857 1.00 92.31 91 GLU A O 1
ATOM 713 N N . LYS A 1 92 ? 6.518 8.515 9.009 1.00 91.62 92 LYS A N 1
ATOM 714 C CA . LYS A 1 92 ? 7.499 9.390 9.666 1.00 91.62 92 LYS A CA 1
ATOM 715 C C . LYS A 1 92 ? 7.671 10.758 9.000 1.00 91.62 92 LYS A C 1
ATOM 717 O O . LYS A 1 92 ? 8.356 11.613 9.553 1.00 91.62 92 LYS A O 1
ATOM 722 N N . ARG A 1 93 ? 7.039 10.986 7.843 1.00 88.44 93 ARG A N 1
ATOM 723 C CA . ARG A 1 93 ? 7.205 12.181 6.990 1.00 88.44 93 ARG A CA 1
ATOM 724 C C . ARG A 1 93 ? 8.653 12.398 6.529 1.00 88.44 93 ARG A C 1
ATOM 726 O O . ARG A 1 93 ? 9.118 13.529 6.410 1.00 88.44 93 ARG A O 1
ATOM 733 N N . GLU A 1 94 ? 9.346 11.302 6.253 1.00 89.75 94 GLU A N 1
ATOM 734 C CA . GLU A 1 94 ? 10.713 11.253 5.741 1.00 89.75 94 GLU A CA 1
ATOM 735 C C . GLU A 1 94 ? 10.733 11.023 4.222 1.00 89.75 94 GLU A C 1
ATOM 737 O O . GLU A 1 94 ? 9.778 10.525 3.618 1.00 89.75 94 GLU A O 1
ATOM 742 N N . SER A 1 95 ? 11.857 11.365 3.594 1.00 83.12 95 SER A N 1
ATOM 743 C CA . SER A 1 95 ? 12.107 11.054 2.187 1.00 83.12 95 SER A CA 1
ATOM 744 C C . SER A 1 95 ? 12.537 9.595 2.027 1.00 83.12 95 SER A C 1
ATOM 746 O O . SER A 1 95 ? 13.436 9.130 2.724 1.00 83.12 95 SER A O 1
ATOM 748 N N . ALA A 1 96 ? 11.958 8.892 1.055 1.00 83.38 96 ALA A N 1
ATOM 749 C CA . ALA A 1 96 ? 12.378 7.552 0.655 1.00 83.38 96 ALA A CA 1
ATOM 750 C C . ALA A 1 96 ? 12.840 7.528 -0.805 1.00 83.38 96 ALA A C 1
ATOM 752 O O . ALA A 1 96 ? 12.390 8.315 -1.634 1.00 83.38 96 ALA A O 1
ATOM 753 N N . ILE A 1 97 ? 13.719 6.574 -1.123 1.00 82.88 97 ILE A N 1
ATOM 754 C CA . ILE A 1 97 ? 14.169 6.301 -2.500 1.00 82.88 97 ILE A CA 1
ATOM 755 C C . ILE A 1 97 ? 13.009 5.762 -3.354 1.00 82.88 97 ILE A C 1
ATOM 757 O O . ILE A 1 97 ? 12.947 5.995 -4.560 1.00 82.88 97 ILE A O 1
ATOM 761 N N . SER A 1 98 ? 12.093 5.028 -2.721 1.00 87.31 98 SER A N 1
ATOM 762 C CA . SER A 1 98 ? 10.894 4.479 -3.353 1.00 87.31 98 SER A CA 1
ATOM 763 C C . SER A 1 98 ? 9.690 5.360 -3.047 1.00 87.31 98 SER A C 1
ATOM 765 O O . SER A 1 98 ? 9.515 5.805 -1.913 1.00 87.31 98 SER A O 1
ATOM 767 N N . VAL A 1 99 ? 8.846 5.583 -4.050 1.00 90.81 99 VAL A N 1
ATOM 768 C CA . VAL A 1 99 ? 7.630 6.390 -3.917 1.00 90.81 99 VAL A CA 1
ATOM 769 C C . VAL A 1 99 ? 6.427 5.466 -3.960 1.00 90.81 99 VAL A C 1
ATOM 771 O O . VAL A 1 99 ? 6.314 4.637 -4.858 1.00 90.81 99 VAL A O 1
ATOM 774 N N . VAL A 1 100 ? 5.520 5.622 -3.001 1.00 93.75 100 VAL A N 1
ATOM 775 C CA . VAL A 1 100 ? 4.223 4.945 -3.001 1.00 93.75 100 VAL A CA 1
ATOM 776 C C . VAL A 1 100 ? 3.113 5.984 -3.088 1.00 93.75 100 VAL A C 1
ATOM 778 O O . VAL A 1 100 ? 3.172 7.007 -2.403 1.00 93.75 100 VAL A O 1
ATOM 781 N N . ASP A 1 101 ? 2.112 5.750 -3.926 1.00 94.44 101 ASP A N 1
ATOM 782 C CA . ASP A 1 101 ? 0.927 6.601 -4.012 1.00 94.44 101 ASP A CA 1
ATOM 783 C C . ASP A 1 101 ? -0.345 5.774 -4.222 1.00 94.44 101 ASP A C 1
ATOM 785 O O . ASP A 1 101 ? -0.299 4.638 -4.701 1.00 94.44 101 ASP A O 1
ATOM 789 N N . LEU A 1 102 ? -1.482 6.338 -3.829 1.00 94.62 102 LEU A N 1
ATOM 790 C CA . LEU A 1 102 ? -2.788 5.699 -3.912 1.00 94.62 102 LEU A CA 1
ATOM 791 C C . LEU A 1 102 ? -3.662 6.486 -4.881 1.00 94.62 102 LEU A C 1
ATOM 793 O O . LEU A 1 102 ? -3.897 7.676 -4.698 1.00 94.62 102 LEU A O 1
ATOM 797 N N . HIS A 1 10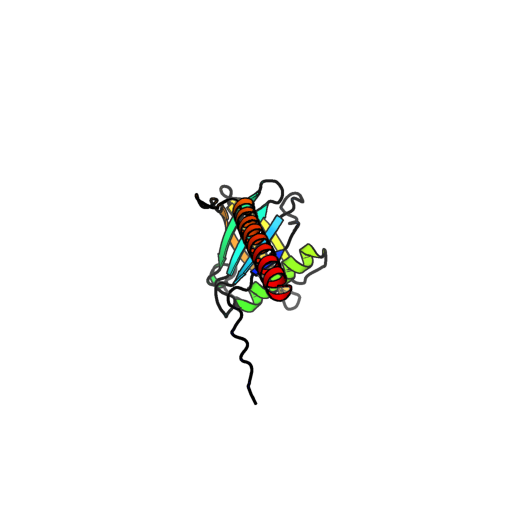3 ? -4.177 5.817 -5.903 1.00 93.31 103 HIS A N 1
ATOM 798 C CA . HIS A 1 103 ? -5.022 6.448 -6.908 1.00 93.31 103 HIS A CA 1
ATOM 799 C C . HIS A 1 103 ? -6.386 5.781 -6.960 1.00 93.31 103 HIS A C 1
ATOM 801 O O . HIS A 1 103 ? -6.497 4.558 -6.832 1.00 93.31 103 HIS A O 1
ATOM 807 N N . GLU A 1 104 ? -7.406 6.580 -7.250 1.00 87.75 104 GLU A N 1
ATOM 808 C CA . GLU A 1 104 ? -8.689 6.036 -7.656 1.00 87.75 104 GLU A CA 1
ATOM 809 C C . GLU A 1 104 ? -8.535 5.355 -9.025 1.00 87.75 104 GLU A C 1
ATOM 811 O O . GLU A 1 104 ? -7.857 5.847 -9.935 1.00 87.75 104 GLU A O 1
ATOM 816 N N . ALA A 1 105 ? -9.115 4.168 -9.147 1.00 82.44 105 ALA A N 1
ATOM 817 C CA . ALA A 1 105 ? -9.263 3.457 -10.404 1.00 82.44 105 ALA A CA 1
ATOM 818 C C . ALA A 1 105 ? -10.734 3.519 -10.848 1.00 82.44 105 ALA A C 1
ATOM 820 O O . ALA A 1 105 ? -11.566 4.223 -10.289 1.00 82.44 105 ALA A O 1
ATOM 821 N N . THR A 1 106 ? -11.105 2.768 -11.879 1.00 78.25 106 THR A N 1
ATOM 822 C CA . THR A 1 106 ? -12.499 2.747 -12.334 1.00 78.25 106 THR A CA 1
ATOM 823 C C . THR A 1 106 ? -13.405 1.993 -11.355 1.00 78.25 106 THR A C 1
ATOM 825 O O . THR A 1 106 ? -13.042 0.906 -10.898 1.00 78.25 106 THR A O 1
ATOM 828 N N . ARG A 1 107 ? -14.637 2.490 -11.165 1.00 75.31 107 ARG A N 1
ATOM 829 C CA . ARG A 1 107 ? -15.741 1.805 -10.456 1.00 75.31 107 ARG A CA 1
ATOM 830 C C . ARG A 1 107 ? -15.495 1.590 -8.951 1.00 75.31 107 ARG A C 1
ATOM 832 O O . ARG A 1 107 ? -15.714 0.487 -8.456 1.00 75.31 107 ARG A O 1
ATOM 839 N N . GLY A 1 108 ? -15.015 2.610 -8.234 1.00 75.19 108 GLY A N 1
ATOM 840 C CA . GLY A 1 108 ? -14.821 2.548 -6.774 1.00 75.19 108 GLY A CA 1
ATOM 841 C C . GLY A 1 108 ? -13.689 1.618 -6.319 1.00 75.19 108 GLY A C 1
ATOM 842 O O . GLY A 1 108 ? -13.589 1.267 -5.141 1.00 75.19 108 GLY A O 1
ATOM 843 N N . ARG A 1 109 ? -12.842 1.189 -7.259 1.00 84.75 109 ARG A N 1
ATOM 844 C CA . ARG A 1 109 ? -11.607 0.457 -6.975 1.00 84.75 109 ARG A CA 1
ATOM 845 C C . ARG A 1 109 ? -10.488 1.448 -6.719 1.00 84.75 109 ARG A C 1
ATOM 847 O O . ARG A 1 109 ? -10.471 2.528 -7.301 1.00 84.75 109 ARG A O 1
ATOM 854 N N . MET A 1 110 ? -9.517 1.022 -5.930 1.00 92.31 110 MET A N 1
ATOM 855 C CA . MET A 1 110 ? -8.297 1.784 -5.701 1.00 92.31 110 MET A CA 1
ATOM 856 C C . MET A 1 110 ? -7.129 1.052 -6.351 1.00 92.31 110 MET A C 1
ATOM 858 O O . MET A 1 110 ? -7.170 -0.162 -6.554 1.00 92.31 110 MET A O 1
ATOM 862 N N . ARG A 1 111 ? -6.072 1.778 -6.693 1.00 93.56 111 ARG A N 1
ATOM 863 C CA . ARG A 1 111 ? -4.800 1.182 -7.099 1.00 93.56 111 ARG A CA 1
ATOM 864 C C . ARG A 1 111 ? -3.671 1.793 -6.287 1.00 93.56 111 ARG A C 1
ATOM 866 O O . ARG A 1 111 ? -3.531 3.013 -6.233 1.00 93.56 111 ARG A O 1
ATOM 873 N N . LEU A 1 112 ? -2.874 0.935 -5.668 1.00 94.56 112 LEU A N 1
ATOM 874 C CA . LEU A 1 112 ? -1.644 1.334 -4.999 1.00 94.56 112 LEU A CA 1
ATOM 875 C C . LEU A 1 112 ? -0.505 1.223 -6.005 1.00 94.56 112 LEU A C 1
ATOM 877 O O . LEU A 1 112 ? -0.313 0.168 -6.613 1.00 94.56 112 LEU A O 1
ATOM 881 N N . VAL A 1 113 ? 0.229 2.309 -6.196 1.00 94.44 113 VAL A N 1
ATOM 882 C CA . VAL A 1 113 ? 1.328 2.393 -7.154 1.00 94.44 113 VAL A CA 1
ATOM 883 C C . VAL A 1 113 ? 2.626 2.548 -6.380 1.00 94.44 113 VAL A C 1
ATOM 885 O O . VAL A 1 113 ? 2.789 3.497 -5.619 1.00 94.44 113 VAL A O 1
ATOM 888 N N . LEU A 1 114 ? 3.546 1.608 -6.575 1.00 93.38 114 LEU A N 1
ATOM 889 C CA . LEU A 1 114 ? 4.905 1.662 -6.051 1.00 93.38 114 LEU A CA 1
ATOM 890 C C . LEU A 1 114 ? 5.873 1.921 -7.204 1.00 93.38 114 LEU A C 1
ATOM 892 O O . LEU A 1 114 ? 5.980 1.114 -8.126 1.00 93.38 114 LEU A O 1
ATOM 896 N N . THR A 1 115 ? 6.621 3.010 -7.108 1.00 91.38 115 THR A N 1
ATOM 897 C CA . THR A 1 115 ? 7.695 3.367 -8.032 1.00 91.38 115 THR A CA 1
ATOM 898 C C . THR A 1 115 ? 9.034 3.135 -7.346 1.00 91.38 115 THR A C 1
ATOM 900 O O . THR A 1 115 ? 9.384 3.823 -6.384 1.00 91.38 115 THR A O 1
ATOM 903 N N . LEU A 1 116 ? 9.784 2.155 -7.848 1.00 88.81 116 LEU A N 1
ATOM 904 C CA . LEU A 1 116 ? 11.149 1.861 -7.427 1.00 88.81 116 LEU A CA 1
ATOM 905 C C . LEU A 1 116 ? 12.125 2.565 -8.356 1.00 88.81 116 LEU A C 1
ATOM 907 O O . LEU A 1 116 ? 12.132 2.275 -9.551 1.00 88.81 116 LEU A O 1
ATOM 911 N N . THR A 1 117 ? 12.973 3.428 -7.806 1.00 85.25 117 THR A N 1
ATOM 912 C CA . THR A 1 117 ? 14.069 4.056 -8.549 1.00 85.25 117 THR A CA 1
ATOM 913 C C . THR A 1 117 ? 15.381 3.382 -8.167 1.00 85.25 117 THR A C 1
ATOM 915 O O . THR A 1 117 ? 15.779 3.404 -7.003 1.00 85.25 117 THR A O 1
ATOM 918 N N . THR A 1 118 ? 16.069 2.783 -9.136 1.00 74.81 118 THR A N 1
ATOM 919 C CA . THR A 1 118 ? 17.391 2.171 -8.969 1.00 74.81 118 THR A CA 1
ATOM 920 C C . THR A 1 118 ? 18.406 2.823 -9.906 1.00 74.81 118 THR A C 1
ATOM 922 O O . THR A 1 118 ? 18.073 3.314 -10.984 1.00 74.81 118 THR A O 1
ATOM 925 N N . PHE A 1 119 ? 19.668 2.878 -9.468 1.00 70.44 119 PHE A N 1
ATOM 926 C CA . PHE A 1 119 ? 20.789 3.409 -10.259 1.00 70.44 119 PHE A CA 1
ATOM 927 C C . PHE A 1 119 ? 20.545 4.804 -10.874 1.00 70.44 119 PHE A C 1
ATOM 929 O O . PHE A 1 119 ? 20.985 5.091 -11.982 1.00 70.44 119 PHE A O 1
ATOM 936 N N . GLY A 1 120 ? 19.809 5.674 -10.174 1.00 65.31 120 GLY A N 1
ATOM 937 C CA . GLY A 1 120 ? 19.589 7.078 -10.549 1.00 65.31 120 GLY A CA 1
ATOM 938 C C . GLY A 1 120 ? 18.680 7.336 -11.760 1.00 65.31 120 GLY A C 1
ATOM 939 O O . GLY A 1 120 ? 18.209 8.460 -11.903 1.00 65.31 120 GLY A O 1
ATOM 940 N N . GLN A 1 121 ? 18.405 6.341 -12.612 1.00 68.69 121 GLN A N 1
ATOM 941 C CA . GLN A 1 121 ? 17.600 6.518 -13.835 1.00 68.69 121 GLN A CA 1
ATOM 942 C C . GLN A 1 121 ? 16.653 5.353 -14.158 1.00 68.69 121 GLN A C 1
ATOM 944 O O . GLN A 1 121 ? 15.703 5.539 -14.919 1.00 68.69 121 GLN A O 1
ATOM 949 N N . LEU A 1 122 ? 16.863 4.160 -13.594 1.00 77.06 122 LEU A N 1
ATOM 950 C CA . LEU A 1 122 ? 15.986 3.020 -13.849 1.00 77.06 122 LEU A CA 1
ATOM 951 C C . LEU A 1 122 ? 14.797 3.084 -12.896 1.00 77.06 122 LEU A C 1
ATOM 953 O O . LEU A 1 122 ? 14.952 2.935 -11.688 1.00 77.06 122 LEU A O 1
ATOM 957 N N . SER A 1 123 ? 13.602 3.303 -13.440 1.00 83.75 123 SER A N 1
ATOM 958 C CA . SER A 1 123 ? 12.364 3.249 -12.666 1.00 83.75 123 SER A CA 1
ATOM 959 C C . SER A 1 123 ? 11.553 2.013 -13.037 1.00 83.75 123 SER A C 1
ATOM 961 O O . SER A 1 123 ? 11.390 1.673 -14.208 1.00 83.75 123 SER A O 1
ATOM 963 N N . THR A 1 124 ? 11.064 1.301 -12.026 1.00 88.25 124 THR A N 1
ATOM 964 C CA . THR A 1 124 ? 10.121 0.192 -12.199 1.00 88.25 124 THR A CA 1
ATOM 965 C C . THR A 1 124 ? 8.863 0.490 -11.409 1.00 88.25 124 THR A C 1
ATOM 967 O O . THR A 1 124 ? 8.930 0.800 -10.221 1.00 88.25 124 THR A O 1
ATOM 970 N N . VAL A 1 125 ? 7.717 0.383 -12.077 1.00 91.06 125 VAL A N 1
ATOM 971 C CA . VAL A 1 125 ? 6.411 0.692 -11.496 1.00 91.06 125 VAL A CA 1
ATOM 972 C C . VAL A 1 125 ? 5.632 -0.598 -11.276 1.00 91.06 125 VAL A C 1
ATOM 974 O O . VAL A 1 125 ? 5.435 -1.382 -12.209 1.00 91.06 125 VAL A O 1
ATOM 977 N N . TYR A 1 126 ? 5.171 -0.786 -10.043 1.00 91.56 126 TYR A N 1
ATOM 978 C CA . TYR A 1 126 ? 4.278 -1.861 -9.633 1.00 91.56 126 TYR A CA 1
ATOM 979 C C . TYR A 1 126 ? 2.908 -1.281 -9.306 1.00 91.56 126 TYR A C 1
ATOM 981 O O . TYR A 1 126 ? 2.804 -0.317 -8.551 1.00 91.56 126 TYR A O 1
ATOM 989 N N . THR A 1 127 ? 1.856 -1.869 -9.869 1.00 93.25 127 THR A N 1
ATOM 990 C CA . THR A 1 127 ? 0.468 -1.475 -9.618 1.00 93.25 127 THR A CA 1
ATOM 991 C C . THR A 1 127 ? -0.293 -2.620 -8.964 1.00 93.25 127 THR A C 1
ATOM 993 O O . THR A 1 127 ? -0.495 -3.685 -9.553 1.00 93.25 127 THR A O 1
ATOM 996 N N . PHE A 1 128 ? -0.771 -2.380 -7.750 1.00 92.81 128 PHE A N 1
ATOM 997 C CA . PHE A 1 128 ? -1.606 -3.308 -7.001 1.00 92.81 128 PHE A CA 1
ATOM 998 C C . PHE A 1 128 ? -3.056 -2.845 -7.092 1.00 92.81 128 PHE A C 1
ATOM 1000 O O . PHE A 1 128 ? -3.428 -1.810 -6.538 1.00 92.81 128 PHE A O 1
ATOM 1007 N N . MET A 1 129 ? -3.870 -3.597 -7.831 1.00 92.69 129 MET A N 1
ATOM 1008 C CA . MET A 1 129 ? -5.299 -3.321 -7.955 1.00 92.69 129 MET A CA 1
ATOM 1009 C C . MET A 1 129 ? -6.008 -3.785 -6.686 1.00 92.69 129 MET A C 1
ATOM 1011 O O . MET A 1 129 ? -6.005 -4.975 -6.375 1.00 92.69 129 MET A O 1
ATOM 1015 N N . LEU A 1 130 ? -6.610 -2.840 -5.970 1.00 92.88 130 LEU A N 1
ATOM 1016 C CA . LEU A 1 130 ? -7.321 -3.078 -4.725 1.00 92.88 130 LEU A CA 1
ATOM 1017 C C . LEU A 1 130 ? -8.825 -3.131 -4.998 1.00 92.88 130 LEU A C 1
ATOM 1019 O O . LEU A 1 130 ? -9.409 -2.239 -5.626 1.00 92.88 130 LEU A O 1
ATOM 1023 N N . THR A 1 131 ? -9.467 -4.177 -4.502 1.00 90.81 131 THR A N 1
ATOM 1024 C CA . THR A 1 131 ? -10.922 -4.321 -4.538 1.00 90.81 131 THR A CA 1
ATOM 1025 C C . THR A 1 131 ? -11.514 -3.882 -3.214 1.00 90.81 131 THR A C 1
ATOM 1027 O O . THR A 1 131 ? -10.893 -4.071 -2.174 1.00 90.81 131 THR A O 1
ATOM 1030 N N . THR A 1 132 ? -12.711 -3.295 -3.242 1.00 87.88 132 THR A N 1
ATOM 1031 C CA . THR A 1 132 ? -13.460 -2.981 -2.021 1.00 87.88 132 THR A CA 1
ATOM 1032 C C . THR A 1 132 ? -13.602 -4.247 -1.190 1.00 87.88 132 THR A C 1
ATOM 1034 O O . THR A 1 132 ? -14.199 -5.221 -1.657 1.00 87.88 132 THR A O 1
ATOM 1037 N N . ALA A 1 133 ? -13.058 -4.232 0.020 1.00 79.56 133 ALA A N 1
ATOM 1038 C CA . ALA A 1 133 ? -13.308 -5.289 0.974 1.00 79.56 133 ALA A CA 1
ATOM 1039 C C . ALA A 1 133 ? -14.765 -5.121 1.410 1.00 79.56 133 ALA A C 1
ATOM 1041 O O . ALA A 1 133 ? -15.115 -4.136 2.063 1.00 79.56 133 ALA A O 1
ATOM 1042 N N . VAL A 1 134 ? -15.637 -6.044 1.001 1.00 63.81 134 VAL A N 1
ATOM 1043 C CA . VAL A 1 134 ? -16.947 -6.151 1.645 1.00 63.81 134 VAL A CA 1
ATOM 1044 C C . VAL A 1 134 ? -16.636 -6.497 3.102 1.00 63.81 134 VAL A C 1
ATOM 1046 O O . VAL A 1 134 ? -15.901 -7.467 3.318 1.00 63.81 134 VAL A O 1
ATOM 1049 N N . PRO A 1 135 ? -17.099 -5.723 4.102 1.00 52.12 135 PRO A N 1
ATOM 1050 C CA . PRO A 1 135 ? -16.949 -6.151 5.484 1.00 52.12 135 PRO A CA 1
ATOM 1051 C C . PRO A 1 135 ? -17.544 -7.560 5.561 1.00 52.12 135 PRO A C 1
ATOM 1053 O O . PRO A 1 135 ? -18.655 -7.758 5.059 1.00 52.12 135 PRO A O 1
ATOM 1056 N N . PRO A 1 136 ? -16.813 -8.567 6.072 1.00 42.56 136 PRO A N 1
ATOM 1057 C CA . PRO A 1 136 ? -17.360 -9.911 6.126 1.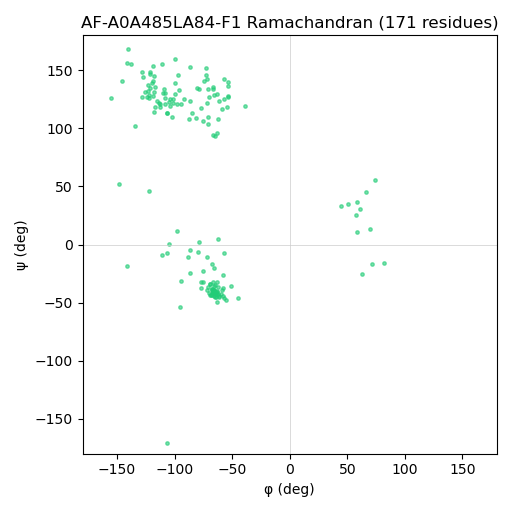00 42.56 136 PRO A CA 1
ATOM 1058 C C . PRO A 1 136 ? -18.710 -9.818 6.848 1.00 42.56 136 PRO A C 1
ATOM 1060 O O . PRO A 1 136 ? -18.786 -9.120 7.863 1.00 42.56 136 PRO A O 1
ATOM 1063 N N . PRO A 1 137 ? -19.772 -10.486 6.363 1.00 42.47 137 PRO A N 1
ATOM 1064 C CA . PRO A 1 137 ? -21.119 -10.361 6.927 1.00 42.47 137 PRO A CA 1
ATOM 1065 C C . PRO A 1 137 ? -21.236 -10.818 8.394 1.00 42.47 137 PRO A C 1
ATOM 1067 O O . PRO A 1 137 ? -22.330 -10.816 8.934 1.00 42.47 137 PRO A O 1
ATOM 1070 N N . ASN A 1 138 ? -20.119 -11.182 9.034 1.00 40.88 138 ASN A N 1
ATOM 1071 C CA . ASN A 1 138 ? -19.965 -11.512 10.443 1.00 40.88 138 ASN A CA 1
ATOM 1072 C C . ASN A 1 138 ? -18.557 -11.124 10.952 1.00 40.88 138 ASN A C 1
ATOM 1074 O O . ASN A 1 138 ? -17.854 -11.966 11.507 1.00 40.88 138 ASN A O 1
ATOM 1078 N N . ALA A 1 139 ? -18.089 -9.889 10.745 1.00 41.56 139 ALA A N 1
ATOM 1079 C CA . ALA A 1 139 ? -17.082 -9.351 11.664 1.00 41.56 139 ALA A CA 1
ATOM 1080 C C . ALA A 1 139 ? -17.824 -8.976 12.955 1.00 41.56 139 ALA A C 1
ATOM 1082 O O . ALA A 1 139 ? -18.556 -7.987 12.930 1.00 41.56 139 ALA A O 1
ATOM 1083 N N . PRO A 1 140 ? -17.701 -9.729 14.068 1.00 42.38 140 PRO A N 1
ATOM 1084 C CA . PRO A 1 140 ? -18.070 -9.161 15.353 1.00 42.38 140 PRO A CA 1
ATOM 1085 C C . PRO A 1 140 ? -17.224 -7.902 15.513 1.00 42.38 140 PRO A C 1
ATOM 1087 O O . PRO A 1 140 ? -16.001 -7.964 15.357 1.00 42.38 140 PRO A O 1
ATOM 1090 N N . ASP A 1 141 ? -17.880 -6.767 15.750 1.00 44.12 141 ASP A N 1
ATOM 1091 C CA . ASP A 1 141 ? -17.230 -5.503 16.065 1.00 44.12 141 ASP A CA 1
ATOM 1092 C C . ASP A 1 141 ? -16.045 -5.793 16.981 1.00 44.12 141 ASP A C 1
ATOM 1094 O O . ASP A 1 141 ? -16.233 -6.345 18.066 1.00 44.12 141 ASP A O 1
ATOM 1098 N N . SER A 1 142 ? -14.819 -5.465 16.568 1.00 47.91 142 SER A N 1
ATOM 1099 C CA . SER A 1 142 ? -13.596 -5.779 17.325 1.00 47.91 142 SER A CA 1
ATOM 1100 C C . SER A 1 142 ? -13.595 -5.202 18.757 1.00 47.91 142 SER A C 1
ATOM 1102 O O . SER A 1 142 ? -12.729 -5.529 19.565 1.00 47.91 142 SER A O 1
ATOM 1104 N N . LEU A 1 143 ? -14.593 -4.380 19.096 1.00 50.78 143 LEU A N 1
ATOM 1105 C CA . LEU A 1 143 ? -14.913 -3.899 20.438 1.00 50.78 143 LEU A CA 1
ATOM 1106 C C . LEU A 1 143 ? -15.636 -4.946 21.314 1.00 50.78 143 LEU A C 1
ATOM 1108 O O . LEU A 1 143 ? -15.391 -4.995 22.517 1.00 50.78 143 LEU A O 1
ATOM 1112 N N . THR A 1 144 ? -16.464 -5.827 20.746 1.00 50.88 144 THR A N 1
ATOM 1113 C CA . THR A 1 144 ? -17.196 -6.868 21.496 1.00 50.88 144 THR A CA 1
ATOM 1114 C C . THR A 1 144 ? -16.315 -8.050 21.894 1.00 50.88 144 THR A C 1
ATOM 1116 O O . THR A 1 144 ? -16.427 -8.527 23.021 1.00 50.88 144 THR A O 1
ATOM 1119 N N . HIS A 1 145 ? -15.374 -8.476 21.044 1.00 44.09 145 HIS A N 1
ATOM 1120 C CA . HIS A 1 145 ? -14.434 -9.546 21.412 1.00 44.09 145 HIS A CA 1
ATOM 1121 C C . HIS A 1 145 ? -13.436 -9.107 22.495 1.00 44.09 145 HIS A C 1
ATOM 1123 O O . HIS A 1 145 ? -13.083 -9.906 23.360 1.00 44.09 145 HIS A O 1
ATOM 1129 N N . SER A 1 146 ? -13.030 -7.831 22.487 1.00 51.91 146 SER A N 1
ATOM 1130 C CA . SER A 1 146 ? -12.189 -7.247 23.540 1.00 51.91 146 SER A CA 1
ATOM 1131 C C . SER A 1 146 ? -12.958 -7.093 24.859 1.00 51.91 146 SER A C 1
ATOM 1133 O O . SER A 1 146 ? -12.447 -7.468 25.912 1.00 51.91 146 SER A O 1
ATOM 1135 N N . ALA A 1 147 ? -14.223 -6.652 24.816 1.00 55.88 147 ALA A N 1
ATOM 1136 C CA . ALA A 1 147 ? -15.071 -6.541 26.006 1.00 55.88 147 ALA A CA 1
ATOM 1137 C C . ALA A 1 147 ? -1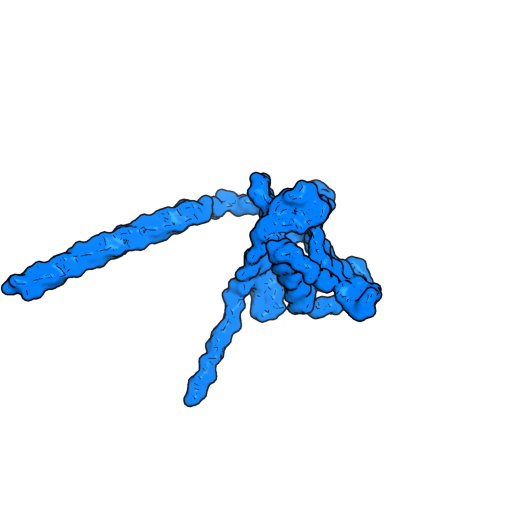5.415 -7.907 26.629 1.00 55.88 147 ALA A C 1
ATOM 1139 O O . ALA A 1 147 ? -15.351 -8.053 27.847 1.00 55.88 147 ALA A O 1
ATOM 1140 N N . ALA A 1 148 ? -15.718 -8.922 25.813 1.00 58.53 148 ALA A N 1
ATOM 1141 C CA . ALA A 1 148 ? -15.986 -10.276 26.300 1.00 58.53 148 ALA A CA 1
ATOM 1142 C C . ALA A 1 148 ? -14.730 -10.934 26.896 1.00 58.53 148 ALA A C 1
ATOM 1144 O O . ALA A 1 148 ? -14.814 -11.593 27.931 1.00 58.53 148 ALA A O 1
ATOM 1145 N N . ALA A 1 149 ? -13.555 -10.710 26.294 1.00 57.72 149 ALA A N 1
ATOM 1146 C CA . ALA A 1 149 ? -12.288 -11.190 26.841 1.00 57.72 149 ALA A CA 1
ATOM 1147 C C . ALA A 1 149 ? -11.919 -10.484 28.159 1.00 57.72 149 ALA A C 1
ATOM 1149 O O . ALA A 1 149 ? -11.468 -11.147 29.091 1.00 57.72 149 ALA A O 1
ATOM 1150 N N . LEU A 1 150 ? -12.163 -9.171 28.276 1.00 62.62 150 LEU A N 1
ATOM 1151 C CA . LEU A 1 150 ? -11.972 -8.432 29.530 1.00 62.62 150 LEU A CA 1
ATOM 1152 C C . LEU A 1 150 ? -12.956 -8.869 30.622 1.00 62.62 150 LEU A C 1
ATOM 1154 O O . LEU A 1 150 ? -12.544 -9.017 31.771 1.00 62.62 150 LEU A O 1
ATOM 1158 N N . ALA A 1 151 ? -14.223 -9.117 30.280 1.00 68.50 151 ALA A N 1
ATOM 1159 C CA . ALA A 1 151 ? -15.220 -9.612 31.228 1.00 68.50 151 ALA A CA 1
ATOM 1160 C C . ALA A 1 151 ? -14.855 -11.014 31.744 1.00 68.50 151 ALA A C 1
ATOM 1162 O O . ALA A 1 151 ? -14.835 -11.235 32.953 1.00 68.50 151 ALA A O 1
ATOM 1163 N N . ALA A 1 152 ? -14.453 -11.923 30.850 1.00 72.62 152 ALA A N 1
ATOM 1164 C CA . ALA A 1 152 ? -13.995 -13.258 31.234 1.00 72.62 152 ALA A CA 1
ATOM 1165 C C . ALA A 1 152 ? -12.727 -13.210 32.108 1.00 72.62 152 ALA A C 1
ATOM 1167 O O . ALA A 1 152 ? -12.590 -13.989 33.052 1.00 72.62 152 ALA A O 1
ATOM 1168 N N . HIS A 1 153 ? -11.808 -12.275 31.838 1.00 69.62 153 HIS A N 1
ATOM 1169 C CA . HIS A 1 153 ? -10.611 -12.100 32.660 1.00 69.62 153 HIS A CA 1
ATOM 1170 C C . HIS A 1 153 ? -10.934 -11.505 34.041 1.00 69.62 153 HIS A C 1
ATOM 1172 O O . HIS A 1 153 ? -10.346 -11.924 35.036 1.00 69.62 153 HIS A O 1
ATOM 1178 N N . ALA A 1 154 ? -11.897 -10.581 34.128 1.00 75.44 154 ALA A N 1
ATOM 1179 C CA . ALA A 1 154 ? -12.361 -10.017 35.395 1.00 75.44 154 ALA A CA 1
ATOM 1180 C C . ALA A 1 154 ? -13.070 -11.064 36.272 1.00 75.44 154 ALA A C 1
ATOM 1182 O O . ALA A 1 154 ? -12.816 -11.128 37.477 1.00 75.44 154 ALA A O 1
ATOM 1183 N N . GLU A 1 155 ? -13.897 -11.930 35.676 1.00 80.19 155 GLU A N 1
ATOM 1184 C CA . GLU A 1 155 ? -14.535 -13.043 36.390 1.00 80.19 155 GLU A CA 1
ATOM 1185 C C . GLU A 1 155 ? -13.506 -14.063 36.892 1.00 80.19 155 GLU A C 1
ATOM 1187 O O . GLU A 1 155 ? -13.577 -14.494 38.047 1.00 80.19 155 GLU A O 1
ATOM 1192 N N . ALA A 1 156 ? -12.500 -14.392 36.075 1.00 78.69 156 ALA A N 1
ATOM 1193 C CA . ALA A 1 156 ? -11.410 -15.274 36.484 1.00 78.69 156 ALA A CA 1
ATOM 1194 C C . ALA A 1 156 ? -10.600 -14.680 37.651 1.00 78.69 156 ALA A C 1
ATOM 1196 O O . ALA A 1 156 ? -10.311 -15.389 38.618 1.00 78.69 156 ALA A O 1
ATOM 1197 N N . LEU A 1 157 ? -10.299 -13.375 37.610 1.00 79.00 157 LEU A N 1
ATOM 1198 C CA . LEU A 1 157 ? -9.566 -12.695 38.680 1.00 79.00 157 LEU A CA 1
ATOM 1199 C C . LEU A 1 157 ? -10.364 -12.696 39.995 1.00 79.00 157 LEU A C 1
ATOM 1201 O O . LEU A 1 157 ? -9.817 -12.986 41.063 1.00 79.00 157 LEU A O 1
ATOM 1205 N N . HIS A 1 158 ? -11.674 -12.443 39.921 1.00 84.50 158 HIS A N 1
ATOM 1206 C CA . HIS A 1 158 ? -12.549 -12.447 41.093 1.00 84.50 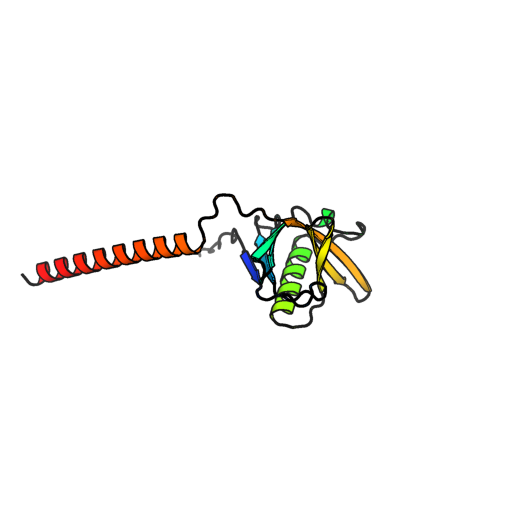158 HIS A CA 1
ATOM 1207 C C . HIS A 1 158 ? -12.680 -13.848 41.712 1.00 84.50 158 HIS A C 1
ATOM 1209 O O . HIS A 1 158 ? -12.620 -14.002 42.934 1.00 84.50 158 HIS A O 1
ATOM 1215 N N . ALA A 1 159 ? -12.773 -14.890 40.879 1.00 86.19 159 ALA A N 1
ATOM 1216 C CA . ALA A 1 159 ? -12.782 -16.273 41.344 1.00 86.19 159 ALA A CA 1
ATOM 1217 C C . ALA A 1 159 ? -11.464 -16.654 42.042 1.00 86.19 159 ALA A C 1
ATOM 1219 O O . ALA A 1 159 ? -11.492 -17.293 43.097 1.00 86.19 159 ALA A O 1
ATOM 1220 N N . THR A 1 160 ? -10.316 -16.218 41.507 1.00 82.06 160 THR A N 1
ATOM 1221 C CA . THR A 1 160 ? -9.012 -16.468 42.141 1.00 82.06 160 THR A CA 1
ATOM 1222 C C . THR A 1 160 ? -8.843 -15.735 43.469 1.00 82.06 160 THR A C 1
ATOM 1224 O O . THR A 1 160 ? -8.348 -16.338 44.418 1.00 82.06 160 THR A O 1
ATOM 1227 N N . ALA A 1 161 ? -9.315 -14.488 43.585 1.00 83.81 161 ALA A N 1
ATOM 1228 C CA . ALA A 1 161 ? -9.256 -13.734 44.839 1.00 83.81 161 ALA A CA 1
ATOM 1229 C C . ALA A 1 161 ? -10.054 -14.430 45.954 1.00 83.81 161 ALA A C 1
ATOM 1231 O O . ALA A 1 161 ? -9.539 -14.652 47.048 1.00 83.81 161 ALA A O 1
ATOM 1232 N N . LYS A 1 162 ? -11.272 -14.886 45.638 1.00 88.25 162 LYS A N 1
ATOM 1233 C CA . LYS A 1 162 ? -12.130 -15.607 46.586 1.00 88.25 162 LYS A CA 1
ATOM 1234 C C . LYS A 1 162 ? -11.552 -16.965 47.000 1.00 88.25 162 LYS A C 1
ATOM 1236 O O . LYS A 1 162 ? -11.707 -17.393 48.144 1.00 88.25 162 LYS A O 1
ATOM 1241 N N . ALA A 1 163 ? -10.889 -17.663 46.077 1.00 86.31 163 ALA A N 1
ATOM 1242 C CA . ALA A 1 163 ? -10.198 -18.910 46.392 1.00 86.31 163 ALA A CA 1
ATOM 1243 C C . ALA A 1 163 ? -9.011 -18.674 47.342 1.00 86.31 163 ALA A C 1
ATOM 1245 O O . ALA A 1 163 ? -8.810 -19.465 48.264 1.00 86.31 163 ALA A O 1
ATOM 1246 N N . LEU A 1 164 ? -8.274 -17.573 47.153 1.00 83.06 164 LEU A N 1
ATOM 1247 C CA . LEU A 1 164 ? -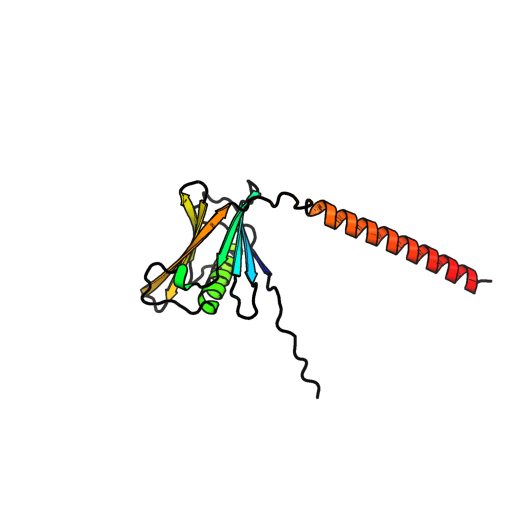7.149 -17.196 48.005 1.00 83.06 164 LEU A CA 1
ATOM 1248 C C . LEU A 1 164 ? -7.602 -16.815 49.423 1.00 83.06 164 LEU A C 1
ATOM 1250 O O . LEU A 1 164 ? -7.010 -17.282 50.392 1.00 83.06 164 LEU A O 1
ATOM 1254 N N . GLU A 1 165 ? -8.683 -16.038 49.556 1.00 86.38 165 GLU A N 1
ATOM 1255 C CA . GLU A 1 165 ? -9.280 -15.702 50.860 1.00 86.38 165 GLU A CA 1
ATOM 1256 C C . GLU A 1 165 ? -9.665 -16.962 51.638 1.00 86.38 165 GLU A C 1
ATOM 1258 O O . GLU A 1 165 ? -9.310 -17.118 52.807 1.00 86.38 165 GLU A O 1
ATOM 1263 N N . LYS A 1 166 ? -10.310 -17.922 50.965 1.00 84.44 166 LYS A N 1
ATOM 1264 C CA . LYS A 1 166 ? -10.699 -19.192 51.586 1.00 84.44 166 LYS A CA 1
ATOM 1265 C C . LYS A 1 166 ? -9.491 -20.031 52.015 1.00 84.44 166 LYS A C 1
ATOM 1267 O O . LYS A 1 166 ? -9.561 -20.719 53.032 1.00 84.44 166 LYS A O 1
ATOM 1272 N N . GLN A 1 167 ? -8.393 -19.993 51.257 1.00 82.56 167 GLN A N 1
ATOM 1273 C CA . GLN A 1 167 ? -7.143 -20.643 51.659 1.00 82.56 167 GLN A CA 1
ATOM 1274 C C . GLN A 1 167 ? -6.510 -19.955 52.872 1.00 82.56 167 GLN A C 1
ATOM 1276 O O . GLN A 1 167 ? -6.023 -20.644 53.764 1.00 82.56 167 GLN A O 1
ATOM 1281 N N . PHE A 1 168 ? -6.562 -18.624 52.949 1.00 79.69 168 PHE A N 1
ATOM 1282 C CA . PHE A 1 168 ? -6.021 -17.872 54.080 1.00 79.69 168 PHE A CA 1
ATOM 1283 C C . PHE A 1 168 ? -6.809 -18.131 55.376 1.00 79.69 168 PHE A C 1
ATOM 1285 O O . PHE A 1 168 ? -6.212 -18.380 56.422 1.00 79.69 168 PHE A O 1
ATOM 1292 N N . GLU A 1 169 ? -8.144 -18.188 55.308 1.00 81.12 169 GLU A N 1
ATOM 1293 C CA . GLU A 1 169 ? -8.992 -18.562 56.452 1.00 81.12 169 GLU A CA 1
ATOM 1294 C C . GLU A 1 169 ? -8.763 -20.002 56.936 1.00 81.12 169 GLU A C 1
ATOM 1296 O O . GLU A 1 169 ? -8.908 -20.280 58.125 1.00 81.12 169 GLU A O 1
ATOM 1301 N N . ALA A 1 170 ? -8.416 -20.922 56.031 1.00 74.75 170 ALA A N 1
ATOM 1302 C CA . ALA A 1 170 ? -8.133 -22.314 56.376 1.00 74.75 170 ALA A CA 1
ATOM 1303 C C . ALA A 1 170 ? -6.767 -22.505 57.056 1.00 74.75 170 ALA A C 1
ATOM 1305 O O . ALA A 1 170 ? -6.585 -23.494 57.753 1.00 74.75 170 ALA A O 1
ATOM 1306 N N . VAL A 1 171 ? -5.821 -21.582 56.854 1.00 74.81 171 VAL A N 1
ATOM 1307 C CA . VAL A 1 171 ? -4.491 -21.6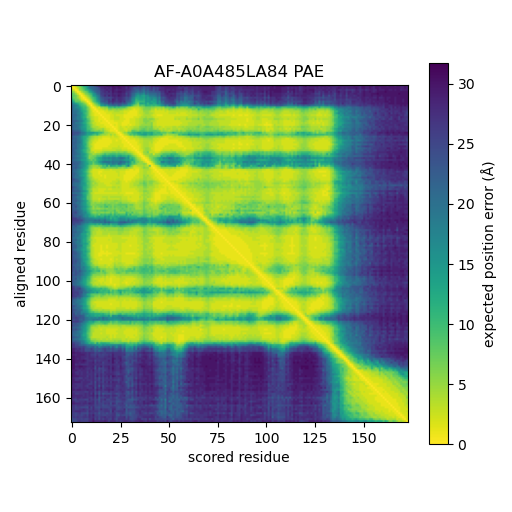02 57.494 1.00 74.81 171 VAL A CA 1
ATOM 1308 C C . VAL A 1 171 ? -4.508 -20.916 58.866 1.00 74.81 171 VAL A C 1
ATOM 1310 O O . VAL A 1 171 ? -3.669 -21.211 59.712 1.00 74.81 171 VAL A O 1
ATOM 1313 N N . LEU A 1 172 ? -5.457 -20.004 59.097 1.00 69.19 172 LEU A N 1
ATOM 1314 C CA . LEU A 1 172 ? -5.621 -19.281 60.365 1.00 69.19 172 LEU A CA 1
ATOM 1315 C C . LEU A 1 172 ? -6.484 -20.014 61.410 1.00 69.19 172 LEU A C 1
ATOM 1317 O O . LEU A 1 172 ? -6.622 -19.512 62.526 1.00 69.19 172 LEU A O 1
ATOM 1321 N N . LYS A 1 173 ? -7.070 -21.165 61.063 1.00 55.16 173 LYS A N 1
ATOM 1322 C CA . LYS A 1 173 ? -7.790 -22.062 61.980 1.00 55.16 173 LYS A CA 1
ATOM 1323 C C . LYS A 1 173 ? -6.942 -23.281 62.307 1.00 55.16 173 LYS A C 1
ATOM 1325 O O . LYS A 1 173 ? -7.025 -23.725 63.472 1.00 55.16 173 LYS A O 1
#

Organism: NCBI:txid120398

Mean predicted aligned error: 13.73 Å

Sequence (173 aa):
MDWITTPPQFNKLVTFHGILFPAQDRTPYDVALRATSTHGIPTQITIENGTTRQRWECVVQDTKHHSHNGAHVFPCVVVVAALEAALAAKEKRESAISVVDLHEATRGRMRLVLTLTTFGQLSTVYTFMLTTAVPPPNAPDSLTHSAAALAAHAEALHATAKALEKQFEAVLK

Nearest PDB structures (foldseek):
  2il5-assembly1_A  TM=2.663E-01  e=1.064E+00  Staphylococcus aureus subsp. aureus USA300
  8iso-assembly1_A  TM=4.047E-01  e=4.430E+00  Stenotrophomonas sp. KCTC 12332
  4r0q-assembly1_A  TM=4.639E-01  e=6.504E+00  Lancefieldella parvula DSM 20469
  6v8s-assembly11_K  TM=1.797E-01  e=2.856E+00  Arachis hypogaea
  1nrf-assembly1_A  TM=3.422E-01  e=8.101E+00  Bacillus licheniformis